Protein AF-A0A1F6GPX1-F1 (afdb_monomer)

Mean predicted aligned error: 4.79 Å

Secondary structure (DSSP, 8-state):
---S-----HHHHHHHHHHHHHHHHTT-HHHHHHHHHHHHHHHHHHH-TTSHHHHHHHHHHHHHTT-

Solvent-accessible surface area (backbone atoms only — not comparable to full-atom values): 3681 Å² total; per-residue (Å²): 130,91,85,64,85,78,72,70,44,71,70,58,28,53,51,26,42,51,50,13,52,56,29,43,76,68,70,35,48,70,61,11,42,55,27,30,53,54,18,34,61,36,26,35,72,62,64,31,74,85,31,68,71,27,47,51,38,52,53,53,48,53,61,58,74,76,113

InterPro domains:
  IPR011990 Tetratricopeptide-like helical domain superfamily [G3DSA:1.25.40.10] (1-65)
  IPR011990 Tetratricopeptide-like helical domain superfamily [SSF48452] (7-58)
  IPR019734 Tetratricopeptide repeat [PS50005] (13-46)

Structure (mmCIF, N/CA/C/O backbone):
data_AF-A0A1F6GPX1-F1
#
_entry.id   AF-A0A1F6GPX1-F1
#
loop_
_atom_site.group_PDB
_atom_site.id
_atom_site.type_symbol
_atom_site.label_atom_id
_atom_site.label_alt_id
_atom_site.label_comp_id
_atom_site.label_asym_id
_atom_site.label_entity_id
_atom_si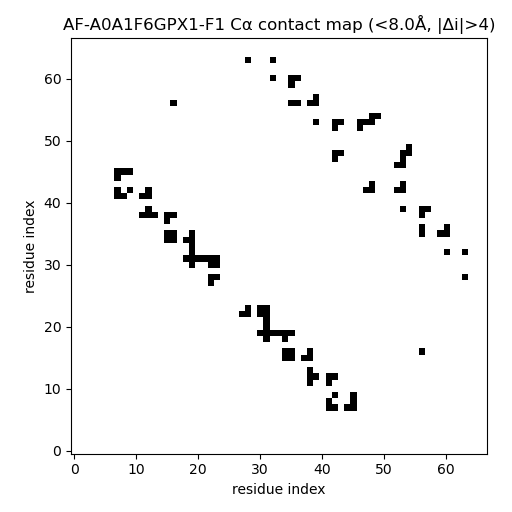te.label_seq_id
_atom_site.pdbx_PDB_ins_code
_atom_site.Cartn_x
_atom_site.Cartn_y
_atom_site.Cartn_z
_atom_site.occupancy
_atom_site.B_iso_or_equiv
_atom_site.auth_seq_id
_atom_site.auth_comp_id
_atom_site.auth_asym_id
_atom_site.auth_atom_id
_atom_site.pdbx_PDB_model_num
ATOM 1 N N . MET A 1 1 ? -6.724 -24.679 -2.820 1.00 40.81 1 MET A N 1
ATOM 2 C CA . MET A 1 1 ? -5.277 -24.409 -2.980 1.00 40.81 1 MET A CA 1
ATOM 3 C C . MET A 1 1 ? -5.135 -23.501 -4.198 1.00 40.81 1 MET A C 1
ATOM 5 O O . MET A 1 1 ? -5.484 -23.937 -5.284 1.00 40.81 1 MET A O 1
ATOM 9 N N . PHE A 1 2 ? -4.793 -22.220 -4.029 1.00 46.69 2 PHE A N 1
ATOM 10 C CA . PHE A 1 2 ? -4.724 -21.256 -5.141 1.00 46.69 2 PHE A CA 1
ATOM 11 C C . PHE A 1 2 ? -3.465 -21.535 -5.978 1.00 46.69 2 PHE A C 1
ATOM 13 O O . PHE A 1 2 ? -2.366 -21.133 -5.608 1.00 46.69 2 PHE A O 1
ATOM 20 N N . GLY A 1 3 ? -3.638 -22.334 -7.033 1.00 42.69 3 GLY A N 1
ATOM 21 C CA . GLY A 1 3 ? -2.584 -23.043 -7.766 1.00 42.69 3 GLY A CA 1
ATOM 22 C C . GLY A 1 3 ? -1.908 -22.303 -8.921 1.00 42.69 3 GLY A C 1
ATOM 23 O O . GLY A 1 3 ? -1.139 -22.926 -9.640 1.00 42.69 3 GLY A O 1
ATOM 24 N N . GLU A 1 4 ? -2.106 -21.000 -9.094 1.00 54.28 4 GLU A N 1
ATOM 25 C CA . GLU A 1 4 ? -1.250 -20.198 -9.973 1.00 54.28 4 GLU A CA 1
ATOM 26 C C . GLU A 1 4 ? -0.638 -19.069 -9.156 1.00 54.28 4 GLU A C 1
ATOM 28 O O . GLU A 1 4 ? -1.344 -18.250 -8.566 1.00 54.28 4 GLU A O 1
ATOM 33 N N . LYS A 1 5 ? 0.698 -19.031 -9.099 1.00 66.06 5 LYS A N 1
ATOM 34 C CA . LYS A 1 5 ? 1.432 -17.872 -8.589 1.00 66.06 5 LYS A CA 1
ATOM 35 C C . LYS A 1 5 ? 1.002 -16.676 -9.430 1.00 66.06 5 LYS A C 1
ATOM 37 O O . LYS A 1 5 ? 1.451 -16.532 -10.564 1.00 66.06 5 LYS A O 1
ATOM 42 N N . VAL A 1 6 ? 0.115 -15.853 -8.880 1.00 68.50 6 VAL A N 1
ATOM 43 C CA . VAL A 1 6 ? -0.338 -14.611 -9.500 1.00 68.50 6 VAL A CA 1
ATOM 44 C C . VAL A 1 6 ? 0.902 -13.830 -9.929 1.00 68.50 6 VAL A C 1
ATOM 46 O O . VAL A 1 6 ? 1.703 -13.416 -9.086 1.00 68.50 6 VAL A O 1
ATOM 49 N N . LYS A 1 7 ? 1.109 -13.699 -11.244 1.00 79.62 7 LYS A N 1
ATOM 50 C CA . LYS A 1 7 ? 2.269 -12.982 -11.774 1.00 79.62 7 LYS A CA 1
ATOM 51 C C . LYS A 1 7 ? 2.169 -11.520 -11.328 1.00 79.62 7 LYS A C 1
ATOM 53 O O . LYS A 1 7 ? 1.098 -10.930 -11.489 1.00 79.62 7 LYS A O 1
ATOM 58 N N . PRO A 1 8 ? 3.242 -10.931 -10.772 1.00 83.12 8 PRO A N 1
ATOM 59 C CA . PRO A 1 8 ? 3.235 -9.527 -10.385 1.00 83.12 8 PRO A CA 1
ATOM 60 C C . PRO A 1 8 ? 2.831 -8.647 -11.575 1.00 83.12 8 PRO A C 1
ATOM 62 O O . PRO A 1 8 ? 3.449 -8.716 -12.635 1.00 83.12 8 PRO A O 1
ATOM 65 N N . ASN A 1 9 ? 1.770 -7.854 -11.411 1.00 88.44 9 ASN A N 1
ATOM 66 C CA . ASN A 1 9 ? 1.220 -7.002 -12.465 1.00 88.44 9 ASN A CA 1
ATOM 67 C C . ASN A 1 9 ? 0.738 -5.669 -11.856 1.00 88.44 9 ASN A C 1
ATOM 69 O O . ASN A 1 9 ? -0.005 -5.705 -10.869 1.00 88.44 9 ASN A O 1
ATOM 73 N N . PRO A 1 10 ? 1.093 -4.507 -12.443 1.00 92.50 10 PRO A N 1
ATOM 74 C CA . PRO A 1 10 ? 0.568 -3.197 -12.049 1.00 92.50 10 PRO A CA 1
ATOM 75 C C . PRO A 1 10 ? -0.951 -3.149 -11.816 1.00 92.50 10 PRO A C 1
ATOM 77 O O . PRO A 1 10 ? -1.406 -2.563 -10.837 1.00 92.50 10 PRO A O 1
ATOM 80 N N . ALA A 1 11 ? -1.743 -3.803 -12.672 1.00 93.94 11 ALA A N 1
ATOM 81 C CA . ALA A 1 11 ? -3.203 -3.783 -12.583 1.00 93.94 11 ALA A CA 1
ATOM 82 C C . ALA A 1 11 ? -3.723 -4.425 -11.286 1.00 93.94 11 ALA A C 1
ATOM 84 O O . ALA A 1 11 ? -4.693 -3.952 -10.693 1.00 93.94 11 ALA A O 1
ATOM 85 N N . LEU A 1 12 ? -3.049 -5.475 -10.813 1.00 92.69 12 LEU A N 1
ATOM 86 C CA . LEU A 1 12 ? -3.396 -6.150 -9.566 1.00 92.69 12 LEU A CA 1
ATOM 87 C C . LEU A 1 12 ? -2.997 -5.329 -8.339 1.00 92.69 12 LEU A C 1
ATOM 89 O O . LEU A 1 12 ? -3.736 -5.322 -7.355 1.00 92.69 12 LEU A O 1
ATOM 93 N N . VAL A 1 13 ? -1.890 -4.579 -8.417 1.00 95.56 13 VAL A N 1
ATOM 94 C CA . VAL A 1 13 ? -1.524 -3.597 -7.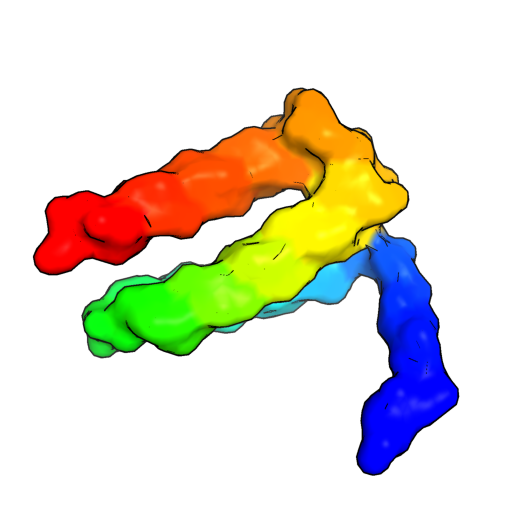383 1.00 95.56 13 VAL A CA 1
ATOM 95 C C . VAL A 1 13 ? -2.647 -2.570 -7.238 1.00 95.56 13 VAL A C 1
ATOM 97 O O . VAL A 1 13 ? -3.160 -2.377 -6.139 1.00 95.56 13 VAL A O 1
ATOM 100 N N . THR A 1 14 ? -3.096 -1.966 -8.343 1.00 95.81 14 THR A N 1
ATOM 101 C CA . THR A 1 14 ? -4.200 -0.994 -8.325 1.00 95.81 14 THR A CA 1
ATOM 102 C C . THR A 1 14 ? -5.505 -1.604 -7.817 1.00 95.81 14 THR A C 1
ATOM 104 O O . THR A 1 14 ? -6.219 -0.962 -7.051 1.00 95.81 14 THR A O 1
ATOM 107 N N . TYR A 1 15 ? -5.826 -2.835 -8.215 1.00 95.75 15 TYR A N 1
ATOM 108 C CA . TYR A 1 15 ? -7.030 -3.522 -7.751 1.00 95.75 15 TYR A CA 1
ATOM 109 C C . TYR A 1 15 ? -7.034 -3.700 -6.224 1.00 95.75 15 TYR A C 1
ATOM 111 O O . TYR A 1 15 ? -8.021 -3.377 -5.565 1.00 95.75 15 TYR A O 1
ATOM 119 N N . TRP A 1 16 ? -5.920 -4.147 -5.644 1.00 96.50 16 TRP A N 1
ATOM 120 C CA . TRP A 1 16 ? -5.804 -4.341 -4.198 1.00 96.50 16 TRP A CA 1
ATOM 121 C C . TRP A 1 16 ? -5.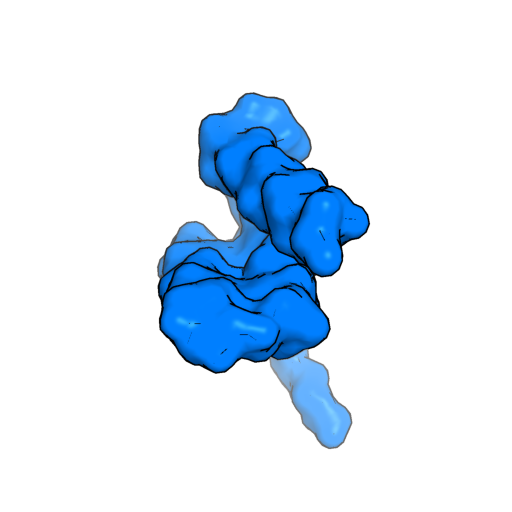765 -3.023 -3.418 1.00 96.50 16 TRP A C 1
ATOM 123 O O . TRP A 1 16 ? -6.375 -2.947 -2.354 1.00 96.50 16 TRP A O 1
ATOM 133 N N . VAL A 1 17 ? -5.151 -1.969 -3.970 1.00 96.88 17 VAL A N 1
ATOM 134 C CA . VAL A 1 17 ? -5.240 -0.605 -3.414 1.00 96.88 17 VAL A CA 1
ATOM 135 C C . VAL A 1 17 ? -6.701 -0.160 -3.318 1.00 96.88 17 VAL A C 1
ATOM 137 O O . VAL A 1 17 ? -7.135 0.260 -2.252 1.00 96.88 17 VAL A O 1
ATOM 140 N N . LYS A 1 18 ? -7.479 -0.322 -4.397 1.00 97.50 18 LYS A N 1
ATOM 141 C CA . LYS A 1 18 ? -8.892 0.088 -4.433 1.00 97.50 18 LYS A CA 1
ATOM 142 C C . LYS A 1 18 ? -9.764 -0.680 -3.444 1.00 97.50 18 LYS A C 1
ATOM 144 O O . LYS A 1 18 ? -10.657 -0.091 -2.846 1.00 97.50 18 LYS A O 1
ATOM 149 N N . LEU A 1 19 ? -9.512 -1.977 -3.257 1.00 97.19 19 LEU A N 1
ATOM 150 C CA . LEU A 1 19 ? -10.193 -2.735 -2.207 1.00 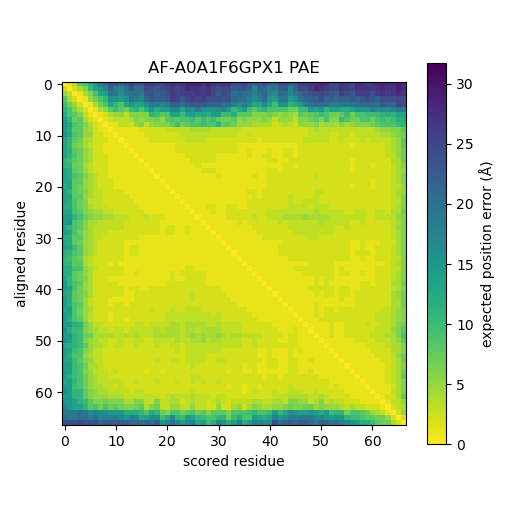97.19 19 LEU A CA 1
ATOM 151 C C . LEU A 1 19 ? -9.845 -2.174 -0.829 1.00 97.19 19 LEU A C 1
ATOM 153 O O . LEU A 1 19 ? -10.749 -1.941 -0.036 1.00 97.19 19 LEU A O 1
ATOM 157 N N . GLY A 1 20 ? -8.562 -1.919 -0.560 1.00 97.25 20 GLY A N 1
ATOM 158 C CA . GLY A 1 20 ? -8.132 -1.297 0.691 1.00 97.25 20 GLY A CA 1
ATOM 159 C C . GLY A 1 20 ? -8.842 0.034 0.954 1.00 97.25 20 GLY A C 1
ATOM 160 O O . GLY A 1 20 ? -9.402 0.202 2.031 1.00 97.25 20 GLY A O 1
ATOM 161 N N . ASP A 1 21 ? -8.913 0.909 -0.056 1.00 97.12 21 ASP A N 1
ATOM 162 C CA . ASP A 1 21 ? -9.632 2.192 0.010 1.00 97.12 21 ASP A CA 1
ATOM 163 C C . ASP A 1 21 ? -11.111 2.009 0.356 1.00 97.12 21 ASP A C 1
ATOM 165 O O . ASP A 1 21 ? -11.654 2.717 1.199 1.00 97.12 21 ASP A O 1
ATOM 169 N N . GLN A 1 22 ? -11.774 1.048 -0.288 1.00 98.00 22 GLN A N 1
ATOM 170 C CA . GLN A 1 22 ? -13.193 0.797 -0.067 1.00 98.00 22 GLN A CA 1
ATOM 171 C C . GLN A 1 22 ? -13.474 0.310 1.361 1.00 98.00 22 GLN A C 1
ATOM 173 O O . GLN A 1 22 ? -14.453 0.735 1.969 1.00 98.00 22 GLN A O 1
ATOM 178 N N . TRP A 1 23 ? -12.633 -0.572 1.906 1.00 97.12 23 TRP A N 1
ATOM 179 C CA . TRP A 1 23 ? -12.794 -1.059 3.280 1.00 97.12 23 TRP A CA 1
ATOM 180 C C . TRP A 1 23 ? -12.436 0.003 4.321 1.00 97.12 23 TRP A C 1
ATOM 182 O O . TRP A 1 23 ? -13.116 0.100 5.341 1.00 97.12 23 TRP A O 1
ATOM 192 N N . ASP A 1 24 ? -11.428 0.827 4.045 1.00 95.69 24 ASP A N 1
ATOM 193 C CA . ASP A 1 24 ? -11.048 1.968 4.881 1.00 95.69 24 ASP A CA 1
ATOM 194 C C . ASP A 1 24 ? -12.206 2.972 5.000 1.00 95.69 24 ASP A C 1
ATOM 196 O O . ASP A 1 24 ? -12.640 3.311 6.098 1.00 95.69 24 ASP A O 1
ATOM 200 N N . GLN A 1 25 ? -12.840 3.312 3.872 1.00 95.88 25 GLN A N 1
ATOM 201 C CA . GLN A 1 25 ? -14.041 4.158 3.846 1.00 95.88 25 GLN A CA 1
ATOM 202 C C . GLN A 1 25 ? -15.224 3.576 4.639 1.00 95.88 25 GLN A C 1
ATOM 204 O O . GLN A 1 25 ? -16.088 4.323 5.090 1.00 95.88 25 GLN A O 1
ATOM 209 N N . MET A 1 26 ? -15.273 2.254 4.828 1.00 96.12 26 MET A N 1
ATOM 210 C CA . MET A 1 26 ? -16.277 1.575 5.658 1.00 96.12 26 MET A CA 1
ATOM 211 C C . MET A 1 26 ? -15.877 1.481 7.142 1.00 96.12 26 MET A C 1
ATOM 213 O O . MET A 1 26 ? -16.577 0.827 7.916 1.00 96.12 26 MET A O 1
ATOM 217 N N . GLY A 1 27 ? -14.744 2.065 7.546 1.00 94.62 27 GLY A N 1
ATOM 218 C CA . GLY A 1 27 ? -14.182 1.944 8.896 1.00 94.62 27 GLY A CA 1
ATOM 219 C C . GLY A 1 27 ? -13.634 0.547 9.213 1.00 94.62 27 GLY A C 1
ATOM 220 O O . GLY A 1 27 ? -13.352 0.225 10.366 1.00 94.62 27 GLY A O 1
ATOM 221 N N . ARG A 1 28 ? -13.488 -0.318 8.202 1.00 95.94 28 ARG A N 1
ATOM 222 C CA . ARG A 1 28 ? -13.017 -1.701 8.343 1.00 95.94 28 ARG A CA 1
ATOM 223 C C . ARG A 1 28 ? -11.504 -1.769 8.181 1.00 95.94 28 ARG A C 1
ATOM 225 O O . ARG A 1 28 ? -10.968 -2.247 7.180 1.00 95.94 28 ARG A O 1
ATOM 232 N N . VAL A 1 29 ? -10.824 -1.275 9.213 1.00 94.88 29 VAL A N 1
ATOM 233 C CA . VAL A 1 29 ? -9.364 -1.098 9.273 1.00 94.88 29 VAL A CA 1
ATOM 234 C C . VAL A 1 29 ? -8.601 -2.410 9.049 1.00 94.88 29 VAL A C 1
ATOM 236 O O . VAL A 1 29 ? -7.602 -2.434 8.325 1.00 94.88 29 VAL A O 1
ATOM 239 N N . ASN A 1 30 ? -9.081 -3.524 9.609 1.00 94.69 30 ASN A N 1
ATOM 240 C CA . ASN A 1 30 ? -8.425 -4.829 9.476 1.00 94.69 30 ASN A CA 1
ATOM 241 C C . ASN A 1 30 ? -8.441 -5.332 8.025 1.00 94.69 30 ASN A C 1
ATOM 243 O O . ASN A 1 30 ? -7.422 -5.779 7.490 1.00 94.69 30 ASN A O 1
ATOM 247 N N . GLU A 1 31 ? -9.595 -5.244 7.364 1.00 95.50 31 GLU A N 1
ATOM 248 C CA . GLU A 1 31 ? -9.755 -5.606 5.962 1.00 95.50 31 GLU A CA 1
ATOM 249 C C . GLU A 1 31 ? -8.935 -4.678 5.065 1.00 95.50 31 GLU A C 1
ATOM 251 O O . GLU A 1 31 ? -8.189 -5.173 4.216 1.00 95.50 31 GLU A O 1
ATOM 256 N N . ALA A 1 32 ? -8.999 -3.364 5.299 1.00 97.25 32 ALA A N 1
ATOM 257 C CA . ALA A 1 32 ? -8.218 -2.374 4.563 1.00 97.25 32 ALA A CA 1
ATOM 258 C C . ALA A 1 32 ? -6.715 -2.682 4.621 1.00 97.25 32 ALA A C 1
ATOM 260 O O . ALA A 1 32 ? -6.055 -2.821 3.585 1.00 97.2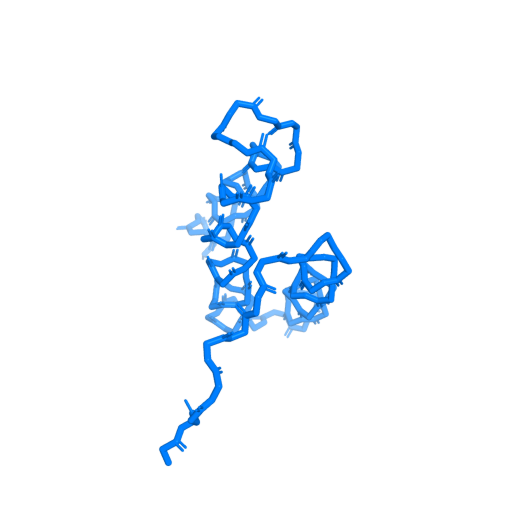5 32 ALA A O 1
ATOM 261 N N . THR A 1 33 ? -6.198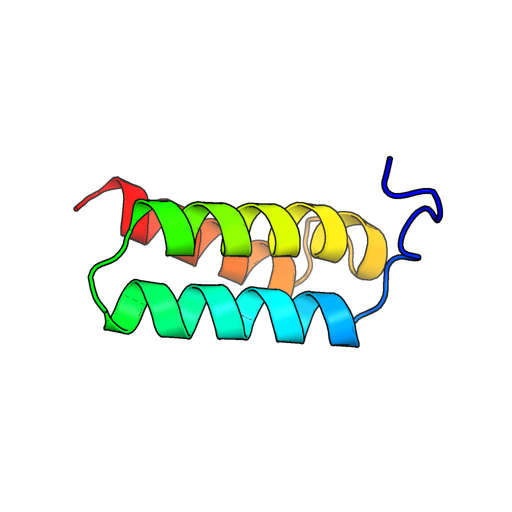 -2.914 5.830 1.00 96.19 33 THR A N 1
ATOM 262 C CA . THR A 1 33 ? -4.793 -3.263 6.074 1.00 96.19 33 THR A CA 1
ATOM 263 C C . THR A 1 33 ? -4.390 -4.526 5.319 1.00 96.19 33 THR A C 1
ATOM 265 O O . THR A 1 33 ? -3.355 -4.548 4.649 1.00 96.19 33 THR A O 1
ATOM 268 N N . ARG A 1 34 ? -5.230 -5.569 5.343 1.00 96.19 34 ARG A N 1
ATOM 269 C CA . ARG A 1 34 ? -4.961 -6.828 4.634 1.00 96.19 34 ARG A CA 1
ATOM 270 C C . ARG A 1 34 ? -4.828 -6.626 3.124 1.00 96.19 34 ARG A C 1
ATOM 272 O O . ARG A 1 34 ? -3.971 -7.258 2.502 1.00 96.19 34 ARG A O 1
ATOM 279 N N . TYR A 1 35 ? -5.668 -5.785 2.518 1.00 97.31 35 TYR A N 1
ATOM 280 C CA . TYR A 1 35 ? -5.589 -5.502 1.081 1.00 97.31 35 TYR A CA 1
ATOM 281 C C . TYR A 1 35 ? -4.406 -4.598 0.727 1.00 97.31 35 TYR A C 1
ATOM 283 O O . TYR A 1 35 ? -3.740 -4.848 -0.280 1.00 97.31 35 TYR A O 1
ATOM 291 N N . TYR A 1 36 ? -4.064 -3.625 1.573 1.00 97.12 36 TYR A N 1
ATOM 292 C CA . TYR A 1 36 ? -2.868 -2.810 1.370 1.00 97.12 36 TYR A CA 1
ATOM 293 C C . TYR A 1 36 ? -1.566 -3.603 1.515 1.00 97.12 36 TYR A C 1
ATOM 295 O O . TYR A 1 36 ? -0.666 -3.421 0.700 1.00 97.12 36 TYR A O 1
ATOM 303 N N . GLN A 1 37 ? -1.459 -4.531 2.471 1.00 96.19 37 GLN A N 1
ATOM 304 C CA . GLN A 1 37 ? -0.283 -5.410 2.612 1.00 96.19 37 GLN A CA 1
ATOM 305 C C . GLN A 1 37 ? -0.081 -6.296 1.381 1.00 96.19 37 GLN A C 1
ATOM 307 O O . GLN A 1 37 ? 1.021 -6.423 0.850 1.00 96.19 37 GLN A O 1
ATOM 312 N N . LYS A 1 38 ? -1.183 -6.858 0.889 1.00 95.12 38 LYS A N 1
ATOM 313 C CA . LYS A 1 38 ? -1.249 -7.575 -0.378 1.00 95.12 38 LYS A CA 1
ATOM 314 C C . LYS A 1 38 ? -0.718 -6.703 -1.527 1.00 95.12 38 LYS A C 1
ATOM 316 O O . LYS A 1 38 ? 0.184 -7.117 -2.260 1.00 95.12 38 LYS A O 1
ATOM 321 N N . ALA A 1 39 ? -1.237 -5.481 -1.674 1.00 96.44 39 ALA A N 1
ATOM 322 C CA . ALA A 1 39 ? -0.777 -4.544 -2.698 1.00 96.44 39 ALA A CA 1
ATOM 323 C C . ALA A 1 39 ? 0.711 -4.198 -2.539 1.00 96.44 39 ALA A C 1
ATOM 325 O O . ALA A 1 39 ? 1.414 -4.086 -3.540 1.00 96.44 39 ALA A O 1
ATOM 326 N N . LEU A 1 40 ? 1.199 -4.073 -1.302 1.00 96.56 40 LEU A N 1
ATOM 327 C CA . LEU A 1 40 ? 2.582 -3.728 -0.982 1.00 96.56 40 LEU A CA 1
ATOM 328 C C . LEU A 1 40 ? 3.552 -4.820 -1.435 1.00 96.56 40 LEU A C 1
ATOM 330 O O . LEU A 1 40 ? 4.521 -4.514 -2.129 1.00 96.56 40 LEU A O 1
ATOM 334 N N . GLU A 1 41 ? 3.264 -6.081 -1.108 1.00 94.50 41 GLU A N 1
ATOM 335 C CA . GLU A 1 41 ? 4.087 -7.224 -1.519 1.00 94.50 41 GLU A CA 1
ATOM 336 C C . GLU A 1 41 ? 4.232 -7.280 -3.047 1.00 94.50 41 GLU A C 1
ATOM 338 O O . GLU A 1 41 ? 5.320 -7.495 -3.588 1.00 94.50 41 GLU A O 1
ATOM 343 N N . MET A 1 42 ? 3.133 -7.043 -3.766 1.00 94.19 42 MET A N 1
ATOM 344 C CA . MET A 1 42 ? 3.154 -7.048 -5.223 1.00 94.19 42 MET A CA 1
ATOM 345 C C . MET A 1 42 ? 3.826 -5.795 -5.796 1.00 94.19 42 MET A C 1
ATOM 347 O O . MET A 1 42 ? 4.618 -5.908 -6.729 1.00 94.19 42 MET A O 1
ATOM 351 N N . SER A 1 43 ? 3.578 -4.618 -5.220 1.00 96.06 43 SER A N 1
ATOM 352 C CA . SER A 1 43 ? 4.194 -3.350 -5.630 1.00 96.06 43 SER A CA 1
ATOM 353 C C . SER A 1 43 ? 5.718 -3.399 -5.513 1.00 96.06 43 SER A C 1
ATOM 355 O O . SER A 1 43 ? 6.415 -2.928 -6.408 1.00 96.06 43 SER A O 1
ATOM 357 N N . GLN A 1 44 ? 6.250 -4.042 -4.467 1.00 96.06 44 GLN A N 1
ATOM 358 C CA . GLN A 1 44 ? 7.691 -4.267 -4.314 1.00 96.06 44 GLN A CA 1
ATOM 359 C C . GLN A 1 44 ? 8.269 -5.131 -5.442 1.00 96.06 44 GLN A C 1
ATOM 361 O O . GLN A 1 44 ? 9.353 -4.832 -5.934 1.00 96.06 44 GLN A O 1
ATOM 366 N N . LYS A 1 45 ? 7.541 -6.164 -5.887 1.00 93.56 45 LYS A N 1
ATOM 367 C CA . LYS A 1 45 ? 7.964 -7.045 -6.990 1.00 93.56 45 LYS A CA 1
ATOM 368 C C . LYS A 1 45 ? 7.856 -6.376 -8.365 1.00 93.56 45 LYS A C 1
ATOM 370 O O . LYS A 1 45 ? 8.676 -6.655 -9.230 1.00 93.56 45 LYS A O 1
ATOM 375 N N . VAL A 1 46 ? 6.841 -5.533 -8.574 1.00 94.44 46 VAL A N 1
ATOM 376 C CA . VAL A 1 46 ? 6.565 -4.881 -9.868 1.00 94.44 46 VAL A CA 1
ATOM 377 C C . VAL A 1 46 ? 7.403 -3.619 -10.065 1.00 94.44 46 VAL A C 1
ATOM 379 O O . VAL A 1 46 ? 7.963 -3.419 -11.137 1.00 94.44 46 VAL A O 1
ATOM 382 N N . PHE A 1 47 ? 7.466 -2.756 -9.050 1.00 94.38 47 PHE A N 1
ATOM 383 C CA . PHE A 1 47 ? 8.043 -1.414 -9.167 1.00 94.38 47 PHE A CA 1
ATOM 384 C C . PHE A 1 47 ? 9.300 -1.208 -8.316 1.00 94.38 47 PHE A C 1
ATOM 386 O O . PHE A 1 47 ? 10.012 -0.223 -8.498 1.00 94.38 47 PHE A O 1
ATOM 393 N N . GLY A 1 48 ? 9.563 -2.104 -7.364 1.00 95.31 48 GLY A N 1
ATOM 394 C CA . GLY A 1 48 ? 10.635 -1.954 -6.387 1.00 95.31 48 GLY A CA 1
ATOM 395 C C . GLY A 1 48 ? 10.217 -1.208 -5.109 1.00 95.31 48 GLY A C 1
ATOM 396 O O . GLY A 1 48 ? 9.145 -0.592 -5.032 1.00 95.31 48 GLY A O 1
ATOM 397 N N . PRO A 1 49 ? 11.068 -1.254 -4.068 1.00 94.50 49 PRO A N 1
ATOM 398 C CA . PRO A 1 49 ? 10.766 -0.704 -2.745 1.00 94.50 49 PRO A CA 1
ATOM 399 C C . PRO A 1 49 ? 10.736 0.832 -2.697 1.00 94.50 49 PRO A C 1
ATOM 401 O O . PRO A 1 49 ? 10.052 1.408 -1.855 1.00 94.50 49 PRO A O 1
ATOM 404 N N . THR A 1 50 ? 11.458 1.513 -3.593 1.00 94.56 50 THR A N 1
ATOM 405 C CA . THR A 1 50 ? 11.606 2.980 -3.584 1.00 94.56 50 THR A CA 1
ATOM 406 C C . THR A 1 50 ? 10.576 3.712 -4.443 1.00 94.56 50 THR A C 1
ATOM 408 O O . THR A 1 50 ? 10.482 4.941 -4.358 1.00 94.56 50 THR A O 1
ATOM 411 N N . HIS A 1 51 ? 9.791 2.979 -5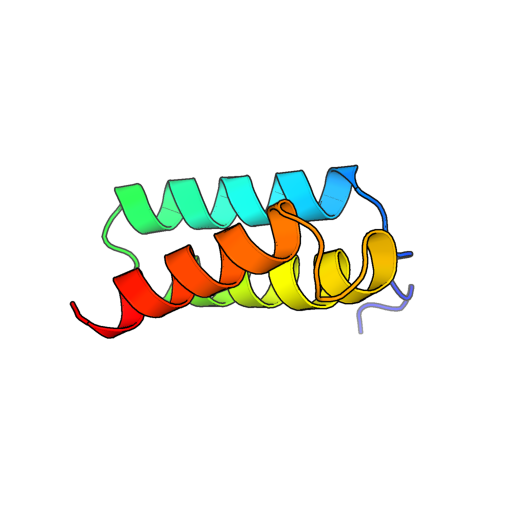.237 1.00 95.50 51 HIS A N 1
ATOM 412 C CA . HIS A 1 51 ? 8.768 3.548 -6.105 1.00 95.50 51 HIS A CA 1
ATOM 413 C C . HIS A 1 51 ? 7.669 4.252 -5.300 1.00 95.50 51 HIS A C 1
ATOM 415 O O . HIS A 1 51 ? 7.280 3.805 -4.217 1.00 95.50 51 HIS A O 1
ATOM 421 N N . GLN A 1 52 ? 7.126 5.336 -5.856 1.00 95.69 52 GLN A N 1
ATOM 422 C CA . GLN A 1 52 ? 6.089 6.155 -5.218 1.00 95.69 52 GLN A CA 1
ATOM 423 C C . GLN A 1 52 ? 4.869 5.341 -4.763 1.00 95.69 52 GLN A C 1
ATOM 425 O O . GLN A 1 52 ? 4.394 5.528 -3.647 1.00 95.69 52 GLN A O 1
ATOM 430 N N . THR A 1 53 ? 4.411 4.378 -5.570 1.00 92.44 53 THR A N 1
ATOM 431 C CA . THR A 1 53 ? 3.270 3.508 -5.233 1.00 92.44 53 THR A CA 1
ATOM 432 C C . THR A 1 53 ? 3.561 2.642 -4.010 1.00 92.44 53 THR A C 1
ATOM 434 O O . THR A 1 53 ? 2.723 2.526 -3.120 1.00 92.44 53 THR A O 1
ATOM 437 N N . THR A 1 54 ? 4.771 2.085 -3.926 1.00 95.62 54 THR A N 1
ATOM 438 C CA . THR A 1 54 ? 5.198 1.265 -2.787 1.00 95.62 54 THR A CA 1
ATOM 439 C C . THR A 1 54 ? 5.292 2.108 -1.513 1.00 95.62 54 THR A C 1
ATOM 441 O O . THR A 1 54 ? 4.822 1.692 -0.456 1.00 95.62 54 THR A O 1
ATOM 444 N N . LYS A 1 55 ? 5.825 3.334 -1.613 1.00 96.62 55 LYS A N 1
ATOM 445 C CA . LYS A 1 55 ? 5.877 4.285 -0.490 1.00 96.62 55 LYS A CA 1
ATOM 446 C C . LYS A 1 55 ? 4.484 4.713 -0.020 1.00 96.62 55 LYS A C 1
ATOM 448 O O . LYS A 1 55 ? 4.235 4.737 1.182 1.00 96.62 55 LYS A O 1
ATOM 453 N N . ALA A 1 56 ? 3.575 5.003 -0.951 1.00 95.44 56 ALA A N 1
ATOM 454 C CA . ALA A 1 56 ? 2.203 5.394 -0.636 1.00 95.44 56 ALA A CA 1
ATOM 455 C C . ALA A 1 56 ? 1.447 4.289 0.121 1.00 95.44 56 ALA A C 1
ATOM 457 O O . ALA A 1 56 ? 0.703 4.579 1.055 1.00 95.44 56 ALA A O 1
ATOM 458 N N . LEU A 1 57 ? 1.673 3.021 -0.234 1.00 95.62 57 LEU A N 1
ATOM 459 C CA . LEU A 1 57 ? 1.092 1.879 0.476 1.00 95.62 57 LEU A CA 1
ATOM 460 C C . LEU A 1 57 ? 1.584 1.771 1.923 1.00 95.62 57 LEU A C 1
ATOM 462 O O . LEU A 1 57 ? 0.771 1.560 2.819 1.00 95.62 57 LEU A O 1
ATOM 466 N N . ASN A 1 58 ? 2.878 1.987 2.171 1.00 94.12 58 ASN A N 1
ATOM 467 C CA . ASN A 1 58 ? 3.410 2.032 3.537 1.00 94.12 58 ASN A CA 1
ATOM 468 C C . ASN A 1 58 ? 2.774 3.159 4.364 1.00 94.12 58 ASN A C 1
ATOM 470 O O . ASN A 1 58 ? 2.421 2.940 5.519 1.00 94.12 58 ASN A O 1
ATOM 474 N N . ALA A 1 59 ? 2.581 4.341 3.769 1.00 94.38 59 ALA A N 1
ATOM 475 C CA . ALA A 1 59 ? 1.926 5.460 4.444 1.00 94.38 59 ALA A CA 1
ATOM 476 C C . ALA A 1 59 ? 0.463 5.145 4.806 1.00 94.38 59 ALA A C 1
ATOM 478 O O . ALA A 1 59 ? 0.037 5.430 5.921 1.00 94.38 59 ALA A O 1
ATOM 479 N N . ARG A 1 60 ? -0.286 4.505 3.898 1.00 94.31 60 ARG A N 1
ATOM 480 C CA . ARG A 1 60 ? -1.678 4.080 4.138 1.00 94.31 60 ARG A CA 1
ATOM 481 C C . ARG A 1 60 ? -1.790 3.068 5.276 1.00 94.31 60 ARG A C 1
ATOM 483 O O . ARG A 1 60 ? -2.629 3.229 6.151 1.00 94.31 60 ARG A O 1
ATOM 490 N N . ILE A 1 61 ? -0.917 2.060 5.296 1.00 93.81 61 ILE A N 1
ATOM 491 C CA . ILE A 1 61 ? -0.880 1.057 6.373 1.00 93.81 61 ILE A CA 1
ATOM 492 C C . ILE A 1 61 ? -0.501 1.705 7.712 1.00 93.81 61 ILE A C 1
ATOM 494 O O . ILE A 1 61 ? -1.117 1.407 8.734 1.00 93.81 61 ILE A O 1
ATOM 498 N N . GLY A 1 62 ? 0.484 2.610 7.706 1.0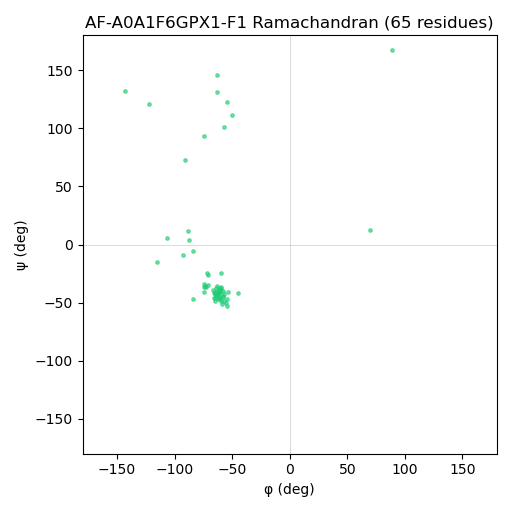0 92.62 62 GLY A N 1
ATOM 499 C CA . GLY A 1 62 ? 0.877 3.361 8.897 1.00 92.62 62 GLY A CA 1
ATOM 500 C C . GLY A 1 62 ? -0.280 4.186 9.460 1.00 92.62 62 GLY A C 1
ATOM 501 O O . GLY A 1 62 ? -0.579 4.070 10.641 1.00 92.62 62 GLY A O 1
ATOM 502 N N . GLY A 1 63 ? -0.987 4.940 8.611 1.00 91.25 63 GLY A N 1
ATOM 503 C CA . GLY A 1 63 ? -2.138 5.753 9.026 1.00 91.25 63 GLY A CA 1
ATOM 504 C C . GLY A 1 63 ? -3.275 4.942 9.654 1.00 91.25 63 GLY A C 1
ATOM 505 O O . GLY A 1 63 ? -3.864 5.380 10.635 1.00 91.25 63 GLY A O 1
ATOM 506 N N . LEU A 1 64 ? -3.526 3.732 9.148 1.00 88.12 64 LEU A N 1
ATOM 507 C CA . LEU A 1 64 ? -4.530 2.813 9.693 1.00 88.12 64 LEU A CA 1
ATOM 508 C C . LEU A 1 64 ? -4.151 2.190 11.040 1.00 88.12 64 LEU A C 1
ATOM 510 O O . LEU A 1 64 ? -5.030 1.769 11.780 1.00 88.12 64 LEU A O 1
ATOM 514 N N . SER A 1 65 ? -2.858 2.109 11.355 1.00 70.50 65 SER A N 1
ATOM 515 C CA . SER A 1 65 ? -2.369 1.468 12.586 1.00 70.50 65 SER A CA 1
ATOM 516 C C . SER A 1 65 ? -2.399 2.405 13.802 1.00 70.50 65 SER A C 1
ATOM 518 O O . SER A 1 65 ? -2.081 1.980 14.910 1.00 70.50 65 SER A O 1
ATOM 520 N N . HIS A 1 66 ? -2.740 3.680 13.591 1.00 60.00 66 HIS A N 1
ATOM 521 C CA . HIS A 1 66 ? -2.804 4.721 14.620 1.00 60.00 66 HIS A CA 1
ATOM 522 C C . HIS A 1 66 ? -4.243 5.128 15.001 1.00 60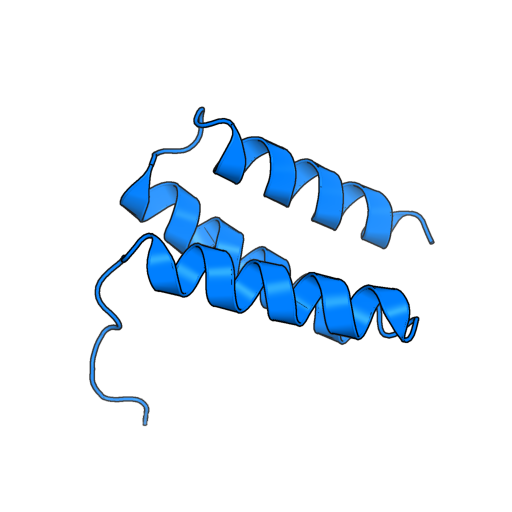.00 66 HIS A C 1
ATOM 524 O O . HIS A 1 66 ? -4.404 6.069 15.779 1.00 60.00 66 HIS A O 1
ATOM 530 N N . LEU A 1 67 ? -5.259 4.441 14.463 1.00 55.16 67 LEU A N 1
ATOM 531 C CA . LEU A 1 67 ? -6.680 4.575 14.822 1.00 55.16 67 LEU A CA 1
ATOM 532 C C . LEU A 1 67 ? -7.096 3.457 15.783 1.00 55.16 67 LEU A C 1
ATOM 534 O O . LEU A 1 67 ? -7.905 3.752 16.689 1.00 55.16 67 LEU A O 1
#

Nearest PDB structures (foldseek):
  5o09-assembly1_1C  TM=8.713E-01  e=6.979E-02  Prosthecobacter vanneervenii
  6swu-assembly3_F  TM=9.328E-01  e=1.157E-01  Mus musculus
  7v1m-assembly1_H  TM=8.508E-01  e=2.030E-01  Homo sapiens
  7v1l-assembly1_B-2  TM=8.808E-01  e=2.843E-01  Homo sapiens
  4y6c-assembly1_A-2  TM=7.350E-01  e=8.748E-01  Podospora anserina

Sequence (67 aa):
MFGEKVKPNPALVTYWVKLGDQWDQMGRVNEATRYYQKALEMSQKVFGPTHQTTKALNARIGGLSHL

Foldseek 3Di:
DPPDPPPQDPVLLVVLQVQLVVCVVVVNLVRSLVSLVVSLVSCCVPPNCPDPSNVVSVVSNVVSVVD

pLDDT: mean 89.47, std 14.01, range [40.81, 98.0]

Organism: NCBI:txid1817773

Radius of gyration: 11.85 Å; Cα contacts (8 Å, |Δi|>4): 64; chains: 1; bounding box: 28×31×27 Å